Protein AF-A0A4U9XUX0-F1 (afdb_monomer)

Structure (mmCIF, N/CA/C/O backbone):
data_AF-A0A4U9XUX0-F1
#
_entry.id   AF-A0A4U9XUX0-F1
#
loop_
_atom_site.group_PDB
_atom_site.id
_atom_site.type_symbol
_atom_site.label_atom_id
_atom_site.label_alt_id
_atom_site.label_comp_id
_atom_site.label_asym_id
_atom_site.label_entity_id
_atom_site.label_seq_id
_atom_site.pdbx_PDB_ins_code
_atom_site.Cartn_x
_atom_site.Cartn_y
_atom_site.Cartn_z
_atom_site.occupancy
_atom_site.B_iso_or_equiv
_atom_site.auth_seq_id
_atom_site.auth_comp_id
_atom_site.auth_asym_id
_atom_site.auth_atom_id
_atom_site.pdbx_PDB_model_num
ATOM 1 N N . MET A 1 1 ? -28.694 9.577 28.779 1.00 39.81 1 MET A N 1
ATOM 2 C CA . MET A 1 1 ? -27.408 8.963 28.388 1.00 39.81 1 MET A CA 1
ATOM 3 C C . MET A 1 1 ? -27.710 7.807 27.455 1.00 39.81 1 MET A C 1
ATOM 5 O O . MET A 1 1 ? -27.972 6.711 27.924 1.00 39.81 1 MET A O 1
ATOM 9 N N . ILE A 1 2 ? -27.758 8.065 26.152 1.00 41.12 2 ILE A N 1
ATOM 10 C CA . ILE A 1 2 ? -27.793 6.994 25.157 1.00 41.12 2 ILE A CA 1
ATOM 11 C C . ILE A 1 2 ? -26.440 7.102 24.468 1.00 41.12 2 ILE A C 1
ATOM 13 O O . ILE A 1 2 ? -26.200 8.052 23.726 1.00 41.12 2 ILE A O 1
ATOM 17 N N . GLN A 1 3 ? -25.510 6.214 24.821 1.00 45.44 3 GLN A N 1
ATOM 18 C CA . GLN A 1 3 ? -24.313 6.022 24.011 1.00 45.44 3 GLN A CA 1
ATOM 19 C C . GLN A 1 3 ? -24.809 5.420 22.702 1.00 45.44 3 GLN A C 1
ATOM 21 O O . GLN A 1 3 ? -25.156 4.242 22.645 1.00 45.44 3 GLN A O 1
ATOM 26 N N . ASN A 1 4 ? -24.955 6.281 21.694 1.00 44.16 4 ASN A N 1
ATOM 27 C CA . ASN A 1 4 ? -25.333 5.892 20.348 1.00 44.16 4 ASN A CA 1
ATOM 28 C C . ASN A 1 4 ? -24.294 4.897 19.848 1.00 44.16 4 ASN A C 1
ATOM 30 O O . ASN A 1 4 ? -23.170 5.252 19.500 1.00 44.16 4 ASN A O 1
ATOM 34 N N . ASN A 1 5 ? -24.690 3.632 19.882 1.00 49.47 5 ASN A N 1
ATOM 35 C CA . ASN A 1 5 ? -23.916 2.508 19.413 1.00 49.47 5 ASN A CA 1
ATOM 36 C C . ASN A 1 5 ? -24.007 2.491 17.884 1.00 49.47 5 ASN A C 1
ATOM 38 O O . ASN A 1 5 ? -24.735 1.700 17.293 1.00 49.47 5 ASN A O 1
ATOM 42 N N . ILE A 1 6 ? -23.309 3.425 17.247 1.00 48.22 6 ILE A N 1
ATOM 43 C CA . ILE A 1 6 ? -22.922 3.306 15.850 1.00 48.22 6 ILE A CA 1
ATOM 44 C C . ILE A 1 6 ? -21.426 3.060 15.920 1.00 48.22 6 ILE A C 1
ATOM 46 O O . ILE A 1 6 ? -20.611 3.973 15.836 1.00 48.22 6 ILE A O 1
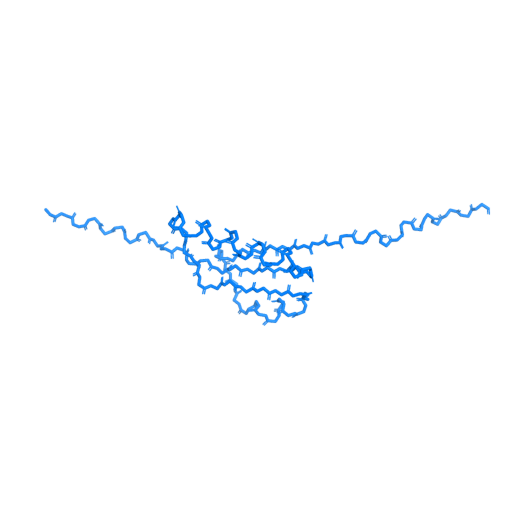ATOM 50 N N . ILE A 1 7 ? -21.060 1.800 16.155 1.00 49.44 7 ILE A N 1
ATOM 51 C CA . ILE A 1 7 ? -19.760 1.323 15.704 1.00 49.44 7 ILE A CA 1
ATOM 52 C C . ILE A 1 7 ? -19.863 1.441 14.189 1.00 49.44 7 ILE A C 1
ATOM 54 O O . ILE A 1 7 ? -20.355 0.526 13.526 1.00 49.44 7 ILE A O 1
ATOM 58 N N . GLU A 1 8 ? -19.513 2.612 13.652 1.00 51.09 8 GLU A N 1
ATOM 59 C CA . GLU A 1 8 ? -19.232 2.744 12.238 1.00 51.09 8 GLU A CA 1
ATOM 60 C C . GLU A 1 8 ? -18.260 1.622 11.944 1.00 51.09 8 GLU A C 1
ATOM 62 O O . GLU A 1 8 ? -17.178 1.533 12.532 1.00 51.09 8 GLU A O 1
ATOM 67 N N . LYS A 1 9 ? -18.739 0.660 11.161 1.00 48.22 9 LYS A N 1
ATOM 68 C CA . LYS A 1 9 ? -17.990 -0.525 10.804 1.00 48.22 9 LYS A CA 1
ATOM 69 C C . LYS A 1 9 ? -16.789 0.008 10.043 1.00 48.22 9 LYS A C 1
ATOM 71 O O . LYS A 1 9 ? -16.912 0.314 8.865 1.00 48.22 9 LYS A O 1
ATOM 76 N N . SER A 1 10 ? -15.682 0.230 10.746 1.00 54.41 10 SER A N 1
ATOM 77 C CA . SER A 1 10 ? -14.473 0.795 10.172 1.00 54.41 10 SER A CA 1
ATOM 78 C C . SER A 1 10 ? -14.025 -0.209 9.123 1.00 54.41 10 SER A C 1
ATOM 80 O O . SER A 1 10 ? -13.537 -1.290 9.452 1.00 54.41 10 SER A O 1
ATOM 82 N N . ILE A 1 11 ? -14.344 0.076 7.861 1.00 62.88 11 ILE A N 1
ATOM 83 C CA . ILE A 1 11 ? -13.935 -0.747 6.733 1.00 62.88 11 IL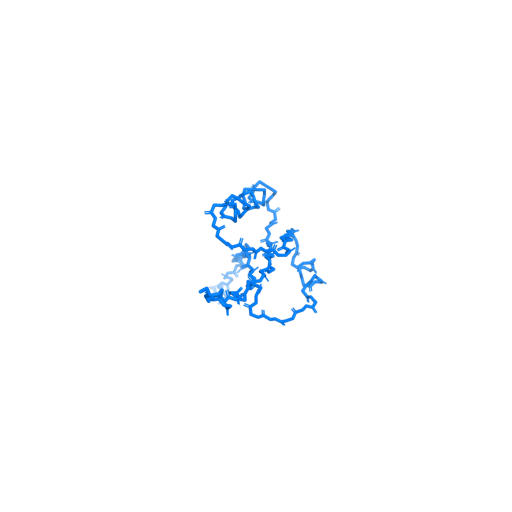E A CA 1
ATOM 84 C C . ILE A 1 11 ? -12.433 -0.537 6.649 1.00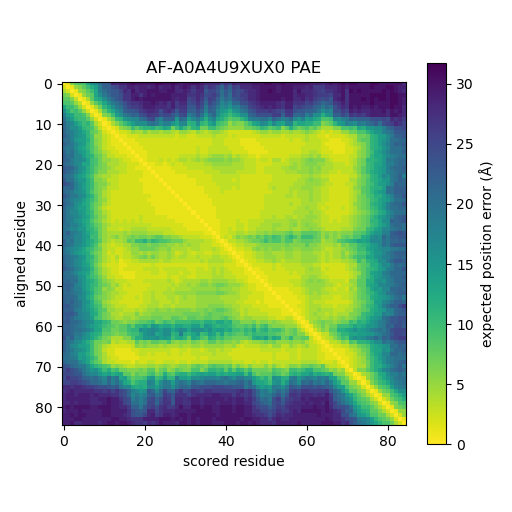 62.88 11 ILE A C 1
ATOM 86 O O . ILE A 1 11 ? -11.964 0.515 6.227 1.00 62.88 11 ILE A O 1
ATOM 90 N N . VAL A 1 12 ? -11.685 -1.514 7.151 1.00 79.94 12 VAL A N 1
ATOM 91 C CA . VAL A 1 12 ? -10.233 -1.446 7.154 1.00 79.94 12 VAL A CA 1
ATOM 92 C C . VAL A 1 12 ? -9.743 -1.882 5.779 1.00 79.94 12 VAL A C 1
ATOM 94 O O . VAL A 1 12 ? -9.955 -3.025 5.374 1.00 79.94 12 VAL A O 1
ATOM 97 N N . LEU A 1 13 ? -9.121 -0.958 5.054 1.00 88.38 13 LEU A N 1
ATOM 98 C CA . LEU A 1 13 ? -8.705 -1.171 3.671 1.00 88.38 13 LEU A CA 1
ATOM 99 C C . LEU A 1 13 ? -7.406 -1.980 3.576 1.00 88.38 13 LEU A C 1
ATOM 101 O O . LEU A 1 13 ? -6.514 -1.852 4.412 1.00 88.38 13 LEU A O 1
ATOM 105 N N . ASN A 1 14 ? -7.265 -2.767 2.519 1.00 89.94 14 ASN A N 1
ATOM 106 C CA . ASN A 1 14 ? -5.990 -3.310 2.071 1.00 89.94 14 ASN A CA 1
ATOM 107 C C . ASN A 1 14 ? -5.591 -2.564 0.802 1.00 89.94 14 ASN A C 1
ATOM 109 O O . ASN A 1 14 ? -6.339 -2.559 -0.174 1.00 89.94 14 ASN A O 1
ATOM 113 N N . ILE A 1 15 ? -4.433 -1.921 0.828 1.00 91.31 15 ILE A N 1
ATOM 114 C CA . ILE A 1 15 ? -3.921 -1.131 -0.281 1.00 91.31 15 ILE A CA 1
ATOM 115 C C . ILE A 1 15 ? -2.728 -1.865 -0.877 1.00 91.31 15 ILE A C 1
ATOM 117 O O . ILE A 1 15 ? -1.785 -2.220 -0.166 1.00 91.31 15 ILE A O 1
ATOM 121 N N . PHE A 1 16 ? -2.773 -2.067 -2.187 1.00 93.12 16 PHE A N 1
ATOM 122 C CA . PHE A 1 16 ? -1.705 -2.688 -2.950 1.00 93.12 16 PHE A CA 1
ATOM 123 C C . PHE A 1 16 ? -1.250 -1.735 -4.056 1.00 93.12 16 PHE A C 1
ATOM 125 O O . PHE A 1 16 ? -2.078 -1.210 -4.799 1.00 93.12 16 PHE A O 1
ATOM 132 N N . ILE A 1 17 ? 0.057 -1.516 -4.158 1.00 93.06 17 ILE A N 1
ATOM 133 C CA . ILE A 1 17 ? 0.685 -0.671 -5.176 1.00 93.06 17 ILE A CA 1
ATOM 134 C C . ILE A 1 17 ? 1.568 -1.547 -6.063 1.00 93.06 17 ILE A C 1
ATOM 136 O O . ILE A 1 17 ? 2.422 -2.265 -5.548 1.00 93.06 17 ILE A O 1
ATOM 140 N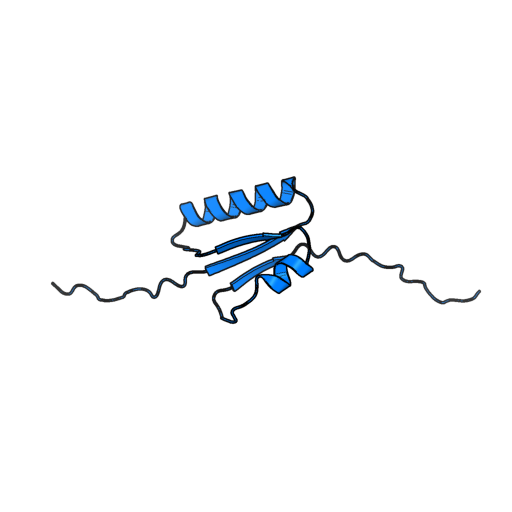 N . LEU A 1 18 ? 1.388 -1.458 -7.376 1.00 93.06 18 LEU A N 1
ATOM 141 C CA . LEU A 1 18 ? 2.292 -1.998 -8.384 1.00 93.06 18 LEU A CA 1
ATOM 142 C C . LEU A 1 18 ? 2.933 -0.828 -9.133 1.00 93.06 18 LEU A C 1
ATOM 144 O O . LEU A 1 18 ? 2.237 -0.148 -9.881 1.00 93.06 18 LEU A O 1
ATOM 148 N N . GLU A 1 19 ? 4.222 -0.611 -8.902 1.00 91.75 19 GLU A N 1
ATOM 149 C CA . GLU A 1 19 ? 5.020 0.484 -9.462 1.00 91.75 19 GLU A CA 1
ATOM 150 C C . GLU A 1 19 ? 6.472 0.007 -9.567 1.00 91.75 19 GLU A C 1
ATOM 152 O O . GLU A 1 19 ? 7.009 -0.519 -8.590 1.00 91.75 19 GLU A O 1
ATOM 157 N N . ASP A 1 20 ? 7.096 0.139 -10.736 1.00 88.81 20 ASP A N 1
ATOM 158 C CA . ASP A 1 20 ? 8.468 -0.324 -10.962 1.00 88.81 20 ASP A CA 1
ATOM 159 C C . ASP A 1 20 ? 9.528 0.764 -10.715 1.00 88.81 20 ASP A C 1
ATOM 161 O O . ASP A 1 20 ? 10.677 0.422 -10.410 1.00 88.81 20 ASP A O 1
ATOM 165 N N . ASP A 1 21 ? 9.161 2.052 -10.755 1.00 90.69 21 ASP A N 1
ATOM 166 C CA . ASP A 1 21 ? 10.044 3.155 -10.374 1.00 90.69 21 ASP A CA 1
ATOM 167 C C . ASP A 1 21 ? 10.026 3.416 -8.858 1.00 90.69 21 ASP A C 1
ATOM 169 O O . ASP A 1 21 ? 9.023 3.824 -8.269 1.00 90.69 21 ASP A O 1
ATOM 173 N N . PHE A 1 22 ? 11.186 3.269 -8.212 1.00 89.44 22 PHE A N 1
ATOM 174 C CA . PHE A 1 22 ? 11.325 3.458 -6.763 1.00 89.44 22 PHE A CA 1
ATOM 175 C C . PHE A 1 22 ? 10.953 4.868 -6.269 1.00 89.44 22 PHE A C 1
ATOM 177 O O . PHE A 1 22 ? 10.436 5.006 -5.161 1.00 89.44 22 PHE A O 1
ATOM 184 N N . ASN A 1 23 ? 11.183 5.927 -7.054 1.00 92.31 23 ASN A N 1
ATOM 185 C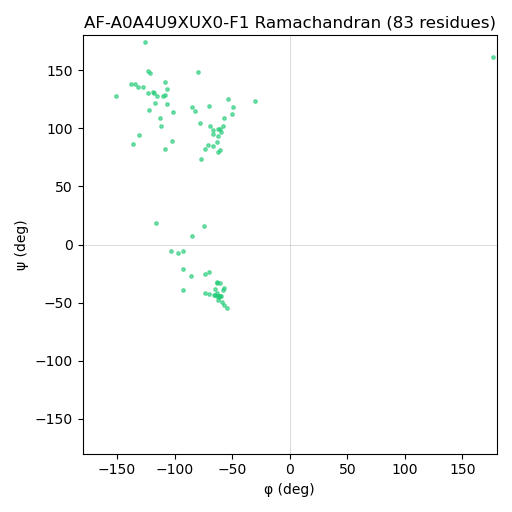 CA . ASN A 1 23 ? 10.846 7.286 -6.618 1.00 92.31 23 ASN A CA 1
ATOM 186 C C . ASN A 1 23 ? 9.332 7.515 -6.660 1.00 92.31 23 ASN A C 1
ATOM 188 O O . ASN A 1 23 ? 8.764 8.130 -5.752 1.00 92.31 23 ASN A O 1
ATOM 192 N N . GLN A 1 24 ? 8.669 7.026 -7.711 1.00 91.12 24 GLN A N 1
ATOM 193 C CA . GLN A 1 24 ? 7.210 7.044 -7.814 1.00 91.12 24 GLN A CA 1
ATOM 194 C C . GLN A 1 24 ? 6.583 6.201 -6.705 1.00 91.12 24 GLN A C 1
ATOM 196 O O . GLN A 1 24 ? 5.643 6.653 -6.043 1.00 91.12 24 GLN A O 1
ATOM 201 N N . GLN A 1 25 ? 7.175 5.038 -6.438 1.00 91.50 25 GLN A N 1
ATOM 202 C CA . GLN A 1 25 ? 6.793 4.129 -5.371 1.00 91.50 25 GLN A CA 1
ATOM 203 C C . GLN A 1 25 ? 6.781 4.829 -4.003 1.00 91.50 25 GLN A C 1
ATOM 205 O O . GLN A 1 25 ? 5.756 4.841 -3.310 1.00 91.50 25 GLN A O 1
ATOM 210 N N . ASP A 1 26 ? 7.902 5.450 -3.628 1.00 93.00 26 ASP A N 1
ATOM 211 C CA . ASP A 1 26 ? 8.054 6.147 -2.349 1.00 93.00 26 ASP A CA 1
ATOM 212 C C . ASP A 1 26 ? 7.088 7.328 -2.240 1.00 93.00 26 ASP A C 1
ATOM 214 O O . ASP A 1 26 ? 6.408 7.500 -1.223 1.00 93.00 26 ASP A O 1
ATOM 218 N N . ARG A 1 27 ? 6.960 8.118 -3.311 1.00 94.25 27 ARG A N 1
ATOM 219 C CA . ARG A 1 27 ? 6.041 9.259 -3.348 1.00 94.25 27 ARG A CA 1
ATOM 220 C C . ARG A 1 27 ? 4.591 8.824 -3.151 1.00 94.25 27 ARG A C 1
ATOM 222 O O . ARG A 1 27 ? 3.860 9.478 -2.401 1.00 94.25 27 ARG A O 1
ATOM 229 N N . LEU A 1 28 ? 4.158 7.754 -3.817 1.00 92.81 28 LEU A N 1
ATOM 230 C CA . LEU A 1 28 ? 2.795 7.245 -3.699 1.00 92.81 28 LEU A CA 1
ATOM 231 C C . LEU A 1 28 ? 2.538 6.715 -2.285 1.00 92.81 28 LEU A C 1
ATOM 233 O O . LEU A 1 28 ? 1.523 7.053 -1.674 1.00 92.81 28 LEU A O 1
ATOM 237 N N . GLN A 1 29 ? 3.492 5.969 -1.729 1.00 93.19 29 GLN A N 1
ATOM 238 C CA . GLN A 1 29 ? 3.414 5.453 -0.369 1.00 93.19 29 GLN A CA 1
ATOM 239 C C . GLN A 1 29 ? 3.279 6.579 0.669 1.00 93.19 29 GLN A C 1
ATOM 241 O O . GLN A 1 29 ? 2.384 6.532 1.517 1.00 93.19 29 GLN A O 1
ATOM 246 N N . GLU A 1 30 ? 4.127 7.607 0.600 1.00 94.38 30 GLU A N 1
ATOM 247 C CA . GLU A 1 30 ? 4.063 8.756 1.512 1.00 94.38 30 GLU A CA 1
ATOM 248 C C . GLU A 1 30 ? 2.773 9.561 1.330 1.00 94.38 30 GLU A C 1
ATOM 250 O O . GLU A 1 30 ? 2.154 9.977 2.308 1.00 94.38 30 GLU A O 1
ATOM 255 N N . THR A 1 31 ? 2.296 9.718 0.094 1.00 93.69 31 THR A N 1
ATOM 256 C CA . THR A 1 31 ? 1.023 10.403 -0.176 1.00 93.69 31 THR A CA 1
ATOM 257 C C . THR A 1 31 ? -0.152 9.680 0.483 1.00 93.69 31 THR A C 1
ATOM 259 O O . THR A 1 31 ? -0.978 10.318 1.137 1.00 93.69 31 THR A O 1
ATOM 262 N N . ILE A 1 32 ? -0.209 8.350 0.379 1.00 92.19 32 ILE A N 1
ATOM 263 C CA . ILE A 1 32 ? -1.266 7.542 1.003 1.00 92.19 32 ILE A CA 1
ATOM 264 C C . ILE A 1 32 ? -1.198 7.630 2.528 1.00 92.19 32 ILE A C 1
ATOM 266 O O . ILE A 1 32 ? -2.232 7.816 3.170 1.00 92.19 32 ILE A O 1
ATOM 270 N N . LYS A 1 33 ? 0.002 7.551 3.119 1.00 91.56 33 LYS A N 1
ATOM 271 C CA . LYS A 1 33 ? 0.184 7.733 4.569 1.00 91.56 33 LYS A CA 1
ATOM 272 C C . LYS A 1 33 ? -0.290 9.111 5.027 1.00 91.56 33 LYS A C 1
ATOM 274 O O . LYS A 1 33 ? -1.011 9.202 6.019 1.00 91.56 33 LYS A O 1
ATOM 279 N N . ASN A 1 34 ? 0.061 10.163 4.290 1.00 93.69 34 ASN A N 1
ATOM 280 C CA . ASN A 1 34 ? -0.338 11.530 4.610 1.00 93.69 34 ASN A CA 1
ATOM 281 C C . ASN A 1 34 ? -1.863 11.690 4.565 1.00 93.69 34 ASN A C 1
ATOM 283 O O . ASN A 1 34 ? -2.447 12.175 5.533 1.00 93.69 34 ASN A O 1
ATOM 287 N N . ILE A 1 35 ? -2.525 11.206 3.510 1.00 90.62 35 ILE A N 1
ATOM 288 C CA . ILE A 1 35 ? -3.993 11.241 3.393 1.00 90.62 35 ILE A CA 1
ATOM 289 C C . ILE A 1 35 ? -4.650 10.441 4.522 1.00 90.62 35 ILE A C 1
ATOM 291 O O . ILE A 1 35 ? -5.586 10.927 5.153 1.00 90.62 35 ILE A O 1
ATOM 295 N N . ALA A 1 36 ? -4.151 9.243 4.828 1.00 88.19 36 ALA A N 1
ATOM 296 C CA . ALA A 1 36 ? -4.680 8.436 5.925 1.00 88.19 36 ALA A CA 1
ATOM 297 C C . ALA A 1 36 ? -4.506 9.119 7.292 1.00 88.19 36 ALA A C 1
ATOM 299 O O . ALA A 1 36 ? -5.359 8.972 8.155 1.00 88.19 36 ALA A O 1
ATOM 300 N N . SER A 1 37 ? -3.439 9.902 7.489 1.00 87.12 37 SER A N 1
ATOM 301 C CA . SER A 1 37 ? -3.231 10.656 8.734 1.00 87.12 37 SER A CA 1
ATOM 302 C C . SER A 1 37 ? -4.157 11.872 8.879 1.00 87.12 37 SER A C 1
ATOM 304 O O . SER A 1 37 ? -4.434 12.307 9.994 1.00 87.12 37 SER A O 1
ATOM 306 N N . GLN A 1 38 ? -4.631 12.421 7.758 1.00 90.06 38 GLN A N 1
ATOM 307 C CA . GLN A 1 38 ? -5.489 13.608 7.697 1.00 90.06 38 GLN A CA 1
ATOM 308 C C . GLN A 1 38 ? -6.983 13.274 7.586 1.00 90.06 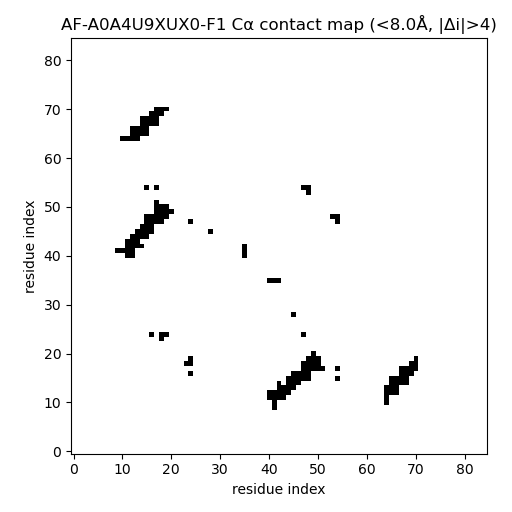38 GLN A C 1
ATOM 310 O O . GLN A 1 38 ? -7.820 14.173 7.634 1.00 90.06 38 GLN A O 1
ATOM 315 N N . THR A 1 39 ? -7.327 11.999 7.409 1.00 84.38 39 THR A N 1
ATOM 316 C CA . THR A 1 39 ? -8.699 11.521 7.211 1.00 84.38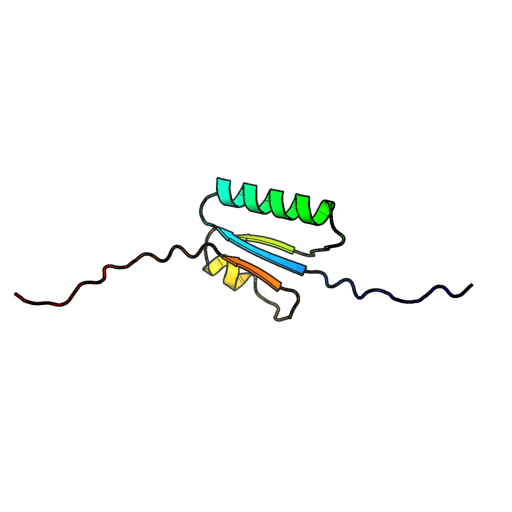 39 THR A CA 1
ATOM 317 C C . THR A 1 39 ? -9.032 10.430 8.226 1.00 84.38 39 THR A C 1
ATOM 319 O O . THR A 1 39 ? -8.177 9.964 8.972 1.00 84.38 39 THR A O 1
ATOM 322 N N . GLU A 1 40 ? -10.284 9.982 8.255 1.00 81.56 40 GLU A N 1
ATOM 323 C CA . GLU A 1 40 ? -10.704 8.847 9.089 1.00 81.56 40 GLU A CA 1
ATOM 324 C C . GLU A 1 40 ? -10.457 7.485 8.407 1.00 81.56 40 GLU A C 1
ATOM 326 O O . GLU A 1 40 ? -10.868 6.436 8.912 1.00 81.56 40 GLU A O 1
ATOM 331 N N . ILE A 1 41 ? -9.775 7.481 7.253 1.00 82.44 41 ILE A N 1
ATOM 332 C CA . ILE A 1 41 ? -9.485 6.275 6.479 1.00 82.44 41 ILE A CA 1
ATOM 333 C C . ILE A 1 41 ? -8.461 5.424 7.231 1.00 82.44 41 ILE A C 1
ATOM 335 O O . ILE A 1 41 ? -7.315 5.822 7.433 1.00 82.44 41 ILE A O 1
ATOM 339 N N . LYS A 1 42 ? -8.854 4.197 7.582 1.00 84.00 42 LYS A N 1
ATOM 340 C CA . LYS A 1 42 ? -7.960 3.197 8.174 1.00 84.00 42 LYS A CA 1
ATOM 341 C C . LYS A 1 42 ? -7.634 2.116 7.156 1.00 84.00 42 LYS A C 1
ATOM 343 O O . LYS A 1 42 ? -8.526 1.566 6.511 1.00 84.00 42 LYS A O 1
ATOM 348 N N . TYR A 1 43 ? -6.358 1.764 7.060 1.00 87.00 43 TYR A N 1
ATOM 349 C CA . TYR A 1 43 ? -5.896 0.620 6.282 1.00 87.00 43 TYR A CA 1
ATOM 350 C C . TYR A 1 43 ? -5.145 -0.370 7.179 1.00 87.00 43 TYR A C 1
ATOM 352 O O . TYR A 1 43 ? -4.523 0.004 8.171 1.00 87.00 43 TYR A O 1
ATOM 360 N N . LYS A 1 44 ? -5.244 -1.655 6.844 1.00 86.38 44 LYS A N 1
ATOM 361 C CA . LYS A 1 44 ? -4.596 -2.781 7.527 1.00 86.38 44 LYS A CA 1
ATOM 362 C C . LYS A 1 44 ? -3.264 -3.103 6.872 1.00 86.38 44 LYS A C 1
ATOM 364 O O . LYS A 1 44 ? -2.308 -3.457 7.552 1.00 86.38 44 LYS A O 1
ATOM 369 N N . LYS A 1 45 ? -3.237 -3.018 5.543 1.00 87.94 45 LYS A N 1
ATOM 370 C CA . LYS A 1 45 ? -2.094 -3.359 4.706 1.00 87.94 45 LYS A CA 1
ATOM 371 C C . LYS A 1 45 ? -1.840 -2.238 3.711 1.00 87.94 45 LYS A C 1
ATOM 373 O O . LYS A 1 45 ? -2.785 -1.732 3.109 1.00 87.94 45 LYS A O 1
ATOM 378 N N . LEU A 1 46 ? -0.572 -1.881 3.562 1.00 91.12 46 LEU A N 1
ATOM 379 C CA . LEU A 1 46 ? -0.054 -1.041 2.493 1.00 91.12 46 LEU A CA 1
ATOM 380 C C . LEU A 1 46 ? 1.164 -1.775 1.941 1.00 91.12 46 LEU A C 1
ATOM 382 O O . LEU A 1 46 ? 2.252 -1.693 2.509 1.00 91.12 46 LEU A O 1
ATOM 386 N N . ASN A 1 47 ? 0.943 -2.562 0.895 1.00 91.69 47 ASN A N 1
ATOM 387 C CA . ASN A 1 47 ? 1.975 -3.384 0.282 1.00 91.69 47 ASN A CA 1
ATOM 388 C C . ASN A 1 47 ? 2.352 -2.796 -1.068 1.00 91.69 47 ASN A C 1
ATOM 390 O O . ASN A 1 47 ? 1.487 -2.363 -1.830 1.00 91.69 47 ASN A O 1
ATOM 394 N N . VAL A 1 48 ? 3.644 -2.823 -1.362 1.00 90.75 48 VAL A N 1
ATOM 395 C CA . VAL A 1 48 ? 4.185 -2.230 -2.573 1.00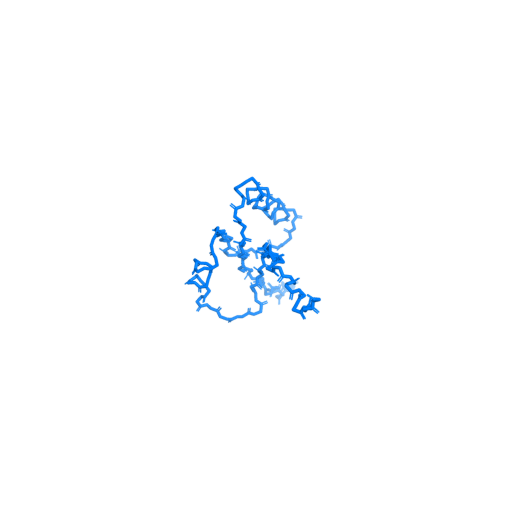 90.75 48 VAL A CA 1
ATOM 396 C C . VAL A 1 48 ? 5.038 -3.244 -3.315 1.00 90.75 48 VAL A C 1
ATOM 398 O O . VAL A 1 48 ? 5.820 -3.968 -2.699 1.00 90.75 48 VAL A O 1
ATOM 401 N N . PHE A 1 49 ? 4.854 -3.319 -4.628 1.00 91.56 49 PHE A N 1
ATOM 402 C CA . PHE A 1 49 ? 5.449 -4.330 -5.489 1.00 91.56 49 PHE A CA 1
ATOM 403 C C . PHE A 1 49 ? 6.021 -3.687 -6.744 1.00 91.56 49 PHE A C 1
ATOM 405 O O . PHE A 1 49 ? 5.351 -2.885 -7.381 1.00 91.56 49 PHE A O 1
ATOM 412 N N . GLY A 1 50 ? 7.205 -4.143 -7.154 1.00 87.56 50 GLY A N 1
ATOM 413 C CA . GLY A 1 50 ? 7.791 -3.785 -8.451 1.00 87.56 50 GLY A CA 1
ATOM 414 C C . GLY A 1 50 ? 7.464 -4.774 -9.571 1.00 87.56 50 GLY A C 1
ATOM 415 O O . GLY A 1 50 ? 7.861 -4.573 -10.713 1.00 87.56 50 GLY A O 1
ATOM 416 N N . LYS A 1 51 ? 6.803 -5.903 -9.262 1.00 87.88 51 LYS A N 1
ATOM 417 C CA . LYS A 1 51 ? 6.483 -6.951 -10.244 1.00 87.88 51 LYS A CA 1
ATOM 418 C C . LYS A 1 51 ? 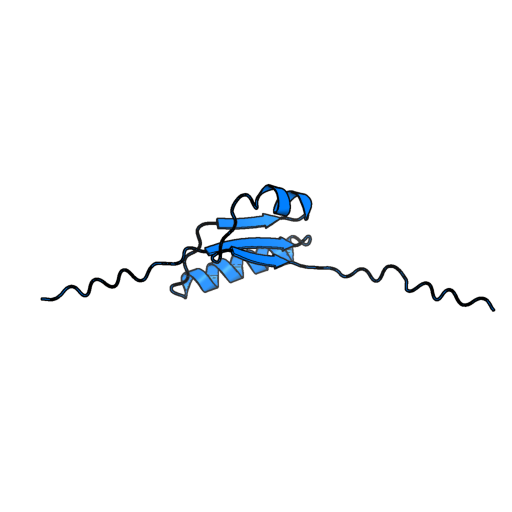5.066 -7.503 -10.060 1.00 87.88 51 LYS A C 1
ATOM 420 O O . LYS A 1 51 ? 4.703 -7.852 -8.933 1.00 87.88 51 LYS A O 1
ATOM 425 N N . PRO A 1 52 ? 4.313 -7.737 -11.154 1.00 87.31 52 PRO A N 1
ATOM 426 C CA . PRO A 1 52 ? 2.948 -8.267 -11.085 1.00 87.31 52 PRO A CA 1
ATOM 427 C C . PRO A 1 52 ? 2.838 -9.613 -10.358 1.00 87.31 52 PRO A C 1
ATOM 429 O O . PRO A 1 52 ? 1.906 -9.835 -9.594 1.00 87.31 52 PRO A O 1
ATOM 432 N N . ASN A 1 53 ? 3.816 -10.507 -10.537 1.00 87.81 53 ASN A N 1
ATOM 433 C CA . ASN A 1 53 ? 3.791 -11.835 -9.913 1.00 87.81 53 ASN A CA 1
ATOM 434 C C . ASN A 1 53 ? 3.838 -11.768 -8.379 1.00 87.81 53 ASN A C 1
ATOM 436 O O . ASN A 1 53 ? 3.232 -12.603 -7.714 1.00 87.81 53 ASN A O 1
ATOM 440 N N . GLN A 1 54 ? 4.541 -10.775 -7.823 1.00 88.19 54 GLN A N 1
ATOM 441 C CA . GLN A 1 54 ? 4.616 -10.577 -6.374 1.00 88.19 54 GLN A CA 1
ATOM 442 C C . GLN A 1 54 ? 3.270 -10.083 -5.833 1.00 88.19 54 GLN A C 1
ATOM 444 O O . GLN A 1 54 ? 2.785 -10.609 -4.834 1.00 88.19 54 GLN A O 1
ATOM 449 N N . LEU A 1 55 ? 2.636 -9.145 -6.547 1.00 88.12 55 LEU A N 1
ATOM 450 C CA . LEU A 1 55 ? 1.290 -8.671 -6.234 1.00 88.12 55 LEU A CA 1
ATOM 451 C C . LEU A 1 55 ? 0.285 -9.833 -6.218 1.00 88.12 55 LEU A C 1
ATOM 453 O O . LEU A 1 55 ? -0.411 -10.023 -5.225 1.00 88.12 55 LEU A O 1
ATOM 457 N N . ILE A 1 56 ? 0.247 -10.645 -7.281 1.00 86.69 56 ILE A N 1
ATOM 458 C CA . ILE A 1 56 ? -0.687 -11.779 -7.400 1.00 86.69 56 ILE A CA 1
ATOM 459 C C . ILE A 1 56 ? -0.510 -12.768 -6.240 1.00 86.69 56 ILE A C 1
ATOM 461 O O . ILE A 1 56 ? -1.499 -13.262 -5.711 1.00 86.69 56 ILE A O 1
ATOM 465 N N . SER A 1 57 ? 0.730 -13.025 -5.806 1.00 86.25 57 SER A N 1
ATOM 466 C CA . SER A 1 57 ? 0.997 -13.935 -4.684 1.00 86.25 57 SER A CA 1
ATOM 467 C C . SER A 1 57 ? 0.559 -13.406 -3.312 1.00 86.25 57 SER A C 1
ATOM 469 O O . SER A 1 57 ? 0.314 -14.199 -2.405 1.00 86.25 57 SER A O 1
ATOM 471 N N . GLU A 1 58 ? 0.441 -12.084 -3.141 1.00 84.94 58 GLU A N 1
ATOM 472 C CA . GLU A 1 58 ? -0.007 -11.483 -1.877 1.00 84.94 58 GLU A CA 1
ATOM 473 C C . GLU A 1 58 ? -1.542 -11.414 -1.781 1.00 84.94 58 GLU A C 1
ATOM 475 O O . GLU A 1 58 ? -2.097 -11.450 -0.675 1.00 84.94 58 GLU A O 1
ATOM 480 N N . ILE A 1 59 ? -2.245 -11.352 -2.920 1.00 83.44 59 ILE A N 1
ATOM 481 C CA . ILE A 1 59 ? -3.713 -11.318 -2.983 1.00 83.44 59 ILE A CA 1
ATOM 482 C C . ILE A 1 59 ? -4.267 -12.710 -2.647 1.00 83.44 59 ILE A C 1
ATOM 484 O O . ILE A 1 59 ? -4.590 -13.519 -3.511 1.00 83.44 59 ILE A O 1
ATOM 488 N N . ASN A 1 60 ? -4.372 -12.988 -1.350 1.00 78.44 60 ASN A N 1
ATOM 489 C CA . ASN A 1 60 ? -4.872 -14.257 -0.812 1.00 78.44 60 ASN A CA 1
ATOM 490 C C . ASN A 1 60 ? -6.316 -14.161 -0.287 1.00 78.44 60 ASN A C 1
ATOM 492 O O . ASN A 1 60 ? -6.901 -15.159 0.125 1.00 78.44 60 ASN A O 1
ATOM 496 N N . GLU A 1 61 ? -6.893 -12.960 -0.278 1.00 76.12 61 GLU A N 1
ATOM 497 C CA . GLU A 1 61 ? -8.246 -12.678 0.202 1.00 76.12 61 GLU A CA 1
ATOM 498 C C . GLU A 1 61 ? -9.054 -12.020 -0.922 1.00 76.12 61 GLU A C 1
ATOM 500 O O . GLU A 1 61 ? -8.498 -11.290 -1.739 1.00 76.12 61 GLU A O 1
ATOM 505 N N . THR A 1 62 ? -10.370 -12.237 -0.961 1.00 71.19 62 THR A N 1
ATOM 506 C CA . THR A 1 62 ? -11.295 -11.526 -1.862 1.00 71.19 62 THR A CA 1
ATOM 507 C C . THR A 1 62 ? -12.310 -10.742 -1.030 1.00 71.19 62 THR A C 1
ATOM 509 O O . THR A 1 62 ? -12.889 -11.270 -0.083 1.00 71.19 62 THR A O 1
ATOM 512 N N . GLY A 1 63 ? -12.510 -9.455 -1.334 1.00 72.25 63 GLY A N 1
ATOM 513 C CA . GLY A 1 63 ? -13.470 -8.620 -0.609 1.00 72.25 63 GLY A CA 1
ATOM 514 C C . GLY A 1 63 ? -13.486 -7.155 -1.048 1.00 72.25 63 GLY A C 1
ATOM 515 O O . GLY A 1 63 ? -12.521 -6.651 -1.612 1.00 72.25 63 GLY A O 1
ATOM 516 N N . ASN A 1 64 ? -14.573 -6.448 -0.725 1.00 72.88 64 ASN A N 1
ATOM 517 C CA . ASN A 1 64 ? -14.834 -5.057 -1.143 1.00 72.88 64 ASN A CA 1
ATOM 518 C C . ASN A 1 64 ? -13.992 -3.991 -0.408 1.00 72.88 64 ASN A C 1
ATOM 520 O O . ASN A 1 64 ? -14.349 -2.817 -0.403 1.00 72.88 64 ASN A O 1
ATOM 524 N N . HIS A 1 65 ? -12.915 -4.389 0.264 1.00 84.62 65 HIS A N 1
ATOM 525 C CA . HIS A 1 65 ? -12.054 -3.507 1.056 1.00 84.62 65 HIS A CA 1
ATOM 526 C C . HIS A 1 65 ? -10.629 -3.439 0.484 1.00 84.62 65 HIS A C 1
ATOM 528 O O . HIS A 1 65 ? -9.698 -3.067 1.190 1.00 84.62 65 HIS A O 1
ATOM 534 N N . GLN A 1 66 ? -10.444 -3.833 -0.778 1.00 86.94 66 GLN A N 1
ATOM 535 C CA . GLN A 1 66 ? -9.146 -3.872 -1.448 1.00 86.94 66 GLN A CA 1
ATOM 536 C C . GLN A 1 66 ? -9.054 -2.758 -2.490 1.00 86.94 66 GLN A C 1
ATOM 538 O O . GLN A 1 66 ? -9.939 -2.623 -3.333 1.00 86.94 66 GLN A O 1
ATOM 543 N N . ILE A 1 67 ? -7.985 -1.969 -2.426 1.00 89.88 67 ILE A N 1
ATOM 544 C CA . ILE A 1 67 ? -7.683 -0.898 -3.375 1.00 89.88 67 ILE A CA 1
ATOM 545 C C . ILE A 1 67 ? -6.357 -1.222 -4.055 1.00 89.88 67 ILE A C 1
ATOM 547 O O . ILE A 1 67 ? -5.367 -1.518 -3.386 1.00 89.88 67 ILE A O 1
ATOM 551 N N . PHE A 1 68 ? -6.350 -1.135 -5.382 1.00 90.81 68 PHE A N 1
ATOM 552 C CA . PHE A 1 68 ? -5.189 -1.417 -6.215 1.00 90.81 68 PHE A CA 1
ATOM 553 C C . PHE A 1 68 ? -4.771 -0.153 -6.963 1.00 90.81 68 PHE A C 1
ATOM 555 O O . PHE A 1 68 ? -5.560 0.410 -7.720 1.00 90.81 68 PHE A O 1
ATOM 562 N N . PHE A 1 69 ? -3.527 0.268 -6.763 1.00 91.94 69 PHE A N 1
ATOM 563 C CA . PHE A 1 69 ? -2.850 1.259 -7.590 1.00 91.94 69 PHE A CA 1
ATOM 564 C C . PHE A 1 69 ? -1.920 0.501 -8.528 1.00 91.94 69 PHE A C 1
ATOM 566 O O . PHE A 1 69 ? -1.006 -0.170 -8.057 1.00 91.94 69 PHE A O 1
ATOM 573 N N . LEU A 1 70 ? -2.191 0.546 -9.829 1.00 90.88 70 LEU A N 1
ATOM 574 C CA . LEU A 1 70 ? -1.433 -0.201 -10.827 1.00 90.88 70 LEU A CA 1
ATOM 575 C C . LEU A 1 70 ? -0.867 0.778 -11.845 1.00 90.88 70 LEU A C 1
ATOM 577 O O . LEU A 1 70 ? -1.645 1.393 -12.579 1.00 90.88 70 LEU A O 1
ATOM 581 N N . ASP A 1 71 ? 0.456 0.887 -11.908 1.00 85.44 71 ASP A N 1
ATOM 582 C CA . ASP A 1 71 ? 1.095 1.473 -13.073 1.00 85.44 71 ASP A CA 1
ATOM 583 C C . ASP A 1 71 ? 1.124 0.428 -14.191 1.00 85.44 71 ASP A C 1
ATOM 585 O O . ASP A 1 71 ? 1.823 -0.588 -14.141 1.00 85.44 71 ASP A O 1
ATOM 589 N N . ILE A 1 72 ? 0.241 0.628 -15.166 1.00 77.62 72 ILE A N 1
ATOM 590 C CA . ILE A 1 72 ? 0.148 -0.211 -16.353 1.00 77.62 72 ILE A CA 1
ATOM 591 C C . ILE A 1 72 ? 0.811 0.529 -17.503 1.00 77.62 72 ILE A C 1
ATOM 593 O O . ILE A 1 72 ? 0.168 1.245 -18.271 1.00 77.62 72 ILE A O 1
ATOM 597 N N . GLU A 1 73 ? 2.115 0.322 -17.651 1.00 71.94 73 GLU A N 1
ATOM 598 C CA . GLU A 1 73 ? 2.815 0.752 -18.851 1.00 71.94 73 GLU A CA 1
ATOM 599 C C . GLU A 1 73 ? 2.287 -0.079 -20.035 1.00 71.94 73 GLU A C 1
ATOM 601 O O . GLU A 1 73 ? 2.707 -1.214 -20.282 1.00 71.94 73 GLU A O 1
ATOM 606 N N . ILE A 1 74 ? 1.305 0.460 -20.769 1.00 63.09 74 ILE A N 1
ATOM 607 C CA . ILE A 1 74 ? 0.837 -0.136 -22.023 1.00 63.09 74 ILE A CA 1
ATOM 608 C C . ILE A 1 74 ? 1.954 0.078 -23.037 1.00 63.09 74 ILE A C 1
ATOM 610 O O . ILE A 1 74 ? 1.967 1.050 -23.798 1.00 63.09 74 ILE A O 1
ATOM 614 N N . LYS A 1 75 ? 2.916 -0.846 -23.052 1.00 58.31 75 LYS A N 1
ATOM 615 C CA . LYS A 1 75 ? 3.853 -0.972 -24.158 1.00 58.31 75 LYS A CA 1
ATOM 616 C C . LYS A 1 75 ? 2.994 -1.192 -25.391 1.00 58.31 75 LYS A C 1
ATOM 618 O O . LYS A 1 75 ? 2.367 -2.237 -25.544 1.00 58.31 75 LYS A O 1
ATOM 623 N N . ASN A 1 76 ? 2.935 -0.187 -26.262 1.00 51.62 76 ASN A N 1
ATOM 624 C CA . ASN A 1 76 ? 2.550 -0.390 -27.648 1.00 51.62 76 ASN A CA 1
ATOM 625 C C . ASN A 1 76 ? 3.608 -1.326 -28.241 1.00 51.62 76 ASN A C 1
ATOM 627 O O . ASN A 1 76 ? 4.537 -0.880 -28.917 1.00 51.62 76 ASN A O 1
ATOM 631 N N . GLU A 1 77 ? 3.495 -2.629 -27.971 1.00 55.81 77 GLU A N 1
ATOM 632 C CA . GLU A 1 77 ? 4.020 -3.619 -28.889 1.00 55.81 77 GLU A CA 1
ATOM 633 C C . GLU A 1 77 ? 3.480 -3.205 -30.247 1.00 55.81 77 GLU A C 1
ATOM 635 O O . GLU A 1 77 ? 2.276 -2.985 -30.417 1.00 55.81 77 GLU A O 1
ATOM 640 N N . LYS A 1 78 ? 4.427 -2.898 -31.134 1.00 50.72 78 LYS A N 1
ATOM 641 C CA . LYS A 1 78 ? 4.216 -2.307 -32.446 1.00 50.72 78 LYS A CA 1
ATOM 642 C C . LYS A 1 78 ? 2.866 -2.751 -32.998 1.00 50.72 78 LYS A C 1
ATOM 644 O O . LYS A 1 78 ? 2.637 -3.939 -33.206 1.00 50.72 78 LYS A O 1
ATOM 649 N N . LYS A 1 79 ? 2.010 -1.787 -33.344 1.00 54.88 79 LYS A N 1
ATOM 650 C CA . LYS A 1 79 ? 1.099 -1.998 -34.468 1.00 54.88 79 LYS A CA 1
ATOM 651 C C . LYS A 1 79 ? 1.990 -2.232 -35.686 1.00 54.88 79 LYS A C 1
ATOM 653 O O . LYS A 1 79 ? 2.264 -1.298 -36.436 1.00 54.88 79 LYS A O 1
ATOM 658 N N . GLU A 1 80 ? 2.494 -3.452 -35.857 1.00 56.59 80 GLU A N 1
ATOM 659 C CA . GLU A 1 80 ? 2.924 -3.926 -37.156 1.00 56.59 80 GLU A CA 1
ATOM 660 C C . GLU A 1 80 ? 1.670 -3.852 -38.016 1.00 56.59 80 GLU A C 1
ATOM 662 O O . GLU A 1 80 ? 0.771 -4.689 -37.953 1.00 56.59 80 GLU A O 1
ATOM 667 N N . ARG A 1 81 ? 1.549 -2.751 -38.761 1.00 52.97 81 ARG A N 1
ATOM 668 C CA . ARG A 1 81 ? 0.674 -2.730 -39.917 1.00 52.97 81 ARG A CA 1
ATOM 669 C C . ARG A 1 81 ? 1.235 -3.802 -40.838 1.00 52.97 81 ARG A C 1
ATOM 671 O O . ARG A 1 81 ? 2.220 -3.563 -41.528 1.00 52.97 81 ARG A O 1
ATOM 678 N N . LEU A 1 82 ? 0.620 -4.978 -40.814 1.00 58.31 82 LEU A N 1
ATOM 679 C CA . LEU A 1 82 ? 0.767 -5.967 -41.865 1.00 58.31 82 LEU A CA 1
ATOM 680 C C . LEU A 1 82 ? 0.108 -5.364 -43.114 1.00 58.31 82 LEU A C 1
ATOM 682 O O . LEU A 1 82 ? -1.088 -5.505 -43.351 1.00 58.31 82 LEU A O 1
ATOM 686 N N . GLY A 1 83 ? 0.877 -4.561 -43.836 1.00 56.34 83 GLY A N 1
ATOM 687 C CA . GLY A 1 83 ? 0.486 -3.920 -45.079 1.00 56.34 83 GLY A CA 1
ATOM 688 C C . GLY A 1 83 ? 1.646 -4.062 -46.040 1.00 56.34 83 GLY A C 1
ATOM 689 O O . GLY A 1 83 ? 2.517 -3.200 -46.079 1.00 56.34 83 GLY A O 1
ATOM 690 N N . ASN A 1 84 ? 1.666 -5.191 -46.744 1.00 51.28 84 ASN A N 1
ATOM 691 C CA . ASN A 1 84 ? 2.538 -5.426 -47.884 1.00 51.28 84 ASN A CA 1
ATOM 692 C C . ASN A 1 84 ? 2.353 -4.288 -48.901 1.00 51.28 84 ASN A C 1
ATOM 694 O O . ASN A 1 84 ? 1.226 -4.050 -49.341 1.00 51.28 84 ASN A O 1
ATOM 698 N N . CYS A 1 85 ? 3.452 -3.635 -49.274 1.00 46.53 85 CYS A N 1
ATOM 699 C CA . CYS A 1 85 ? 3.593 -2.945 -50.552 1.00 46.53 85 CYS A CA 1
ATOM 700 C C . CYS A 1 85 ? 4.588 -3.741 -51.394 1.00 46.53 85 CYS A C 1
ATOM 702 O O . CYS A 1 85 ? 5.627 -4.140 -50.818 1.00 46.53 85 CYS A O 1
#

Solvent-accessible surface area (backbone atoms only — not comparable to full-atom values): 5514 Å² total; per-residue (Å²): 139,78,82,77,85,69,76,70,77,76,71,57,25,34,37,39,37,37,41,72,52,66,68,61,40,52,51,52,52,52,50,52,51,52,52,36,73,77,44,92,59,48,65,80,42,83,46,78,27,66,46,72,71,61,48,59,70,67,64,79,75,89,68,99,44,64,47,79,48,70,70,75,82,79,73,75,70,72,84,73,72,90,66,90,128

Organism: NCBI:txid361101

Secondary structure (DSSP, 8-state):
------------EEEEEE-S-HHHHHHHHHHHHHHHHHSS--EEEEEEESSHHHHHHH----STTEEEEE---------------

Foldseek 3Di:
DDPPPPPVVQLAAAEEEAAQDPVVQVVVLVVVVVVVVVDVRHHDHDYYHPDPVVVVVVCPDDDPRYHYHYDDPPPPPDPPPPDDD

Mean predicted aligned error: 11.04 Å

Nearest PDB structures (foldseek):
  7ce3-assembly1_B  TM=4.237E-01  e=6.198E+00  Homo sapiens
  8ap6-assembly1_G1  TM=3.068E-01  e=4.762E+00  Trypanosoma brucei brucei
  8ap9-assembly1_G  TM=3.063E-01  e=8.067E+00  Trypanosoma brucei brucei

pLDDT: mean 77.86, std 16.93, range [39.81, 94.38]

Sequence (85 aa):
MIQNNIIEKSIVLNIFILEDDFNQQDRLQETIKNIASQTEIKYKKLNVFGKPNQLISEINETGNHQIFFLDIEIKNEKKERLGNC

Radius of gyration: 19.47 Å; Cα contacts (8 Å, |Δi|>4): 81; chains: 1; bounding box: 39×28×79 Å